Protein AF-A0A7C1BMJ2-F1 (afdb_monomer_lite)

Foldseek 3Di:
DAAFVLVLVLLLVLLQVDDDPDPVVSVVLSCQANWDDDPDPDTGHHQKTWDDKDWPDFWDWDWDFDADPVPRHGPDDIDIDTDDDAPTDIDTDMGGHRDCPDDDPDVVSVLVSLLSSLSSVQCQQAQQASDPCRVVVPHHHDQAALVSDDDPPPVSSVSNPSRHDYPPPPPPPDD

pLDDT: mean 84.39, std 13.86, range [40.66, 98.31]

Sequence (175 aa):
MVRPSTWKGHLRFAAERVEWEKEEDKKKIIQRLFGSESGEEKSLKGRIYFFPTFFEEEAKRDVITPLKRDTRTPVSGPISIEIMKSKAEGEFYLLYIPYPKEKDLREEEVKEDLKFLAEALKLMFYTYGFSAKKTSGFGVIEKLKEDNIEVHPGDKKDVFSILYTRVNNNVNHSV

Radius of gyration: 19.74 Å; chains: 1; bounding box: 57×32×60 Å

Structure (mmCIF, N/CA/C/O backbone):
data_AF-A0A7C1BMJ2-F1
#
_entry.id   AF-A0A7C1BMJ2-F1
#
loop_
_atom_site.group_PDB
_atom_site.id
_atom_site.type_symbol
_atom_site.label_atom_id
_atom_site.label_alt_id
_atom_site.label_comp_id
_atom_site.label_asym_id
_atom_site.label_entity_id
_atom_site.label_seq_id
_atom_site.pdbx_PDB_ins_code
_atom_site.Cartn_x
_atom_site.Cartn_y
_atom_site.Cartn_z
_atom_site.occupancy
_atom_site.B_iso_or_equiv
_atom_site.auth_seq_id
_atom_site.auth_comp_id
_atom_site.auth_asym_id
_atom_site.auth_atom_id
_atom_site.pdbx_PDB_model_num
ATOM 1 N N . MET A 1 1 ? 9.007 -11.644 -9.742 1.00 86.12 1 MET A N 1
ATOM 2 C CA . MET A 1 1 ? 8.243 -11.632 -8.470 1.00 86.12 1 MET A CA 1
ATOM 3 C C . MET A 1 1 ? 8.521 -10.344 -7.706 1.00 86.12 1 MET A C 1
ATOM 5 O O . MET A 1 1 ? 9.684 -9.979 -7.557 1.00 86.12 1 MET A O 1
ATOM 9 N N . VAL A 1 2 ? 7.485 -9.698 -7.172 1.00 89.56 2 VAL A N 1
ATOM 10 C CA . VAL A 1 2 ? 7.611 -8.646 -6.150 1.00 89.56 2 VAL A CA 1
ATOM 11 C C . VAL A 1 2 ? 7.504 -9.281 -4.766 1.00 89.56 2 VAL A C 1
ATOM 13 O O . VAL A 1 2 ? 6.560 -10.020 -4.487 1.00 89.56 2 VAL A O 1
ATOM 16 N N . ARG A 1 3 ? 8.481 -9.022 -3.889 1.00 92.81 3 ARG A N 1
ATOM 17 C CA . ARG A 1 3 ? 8.486 -9.576 -2.526 1.00 92.81 3 ARG A CA 1
ATOM 18 C C . ARG A 1 3 ? 7.510 -8.808 -1.621 1.00 92.81 3 ARG A C 1
ATOM 20 O O . ARG A 1 3 ? 7.408 -7.589 -1.761 1.00 92.81 3 ARG A O 1
ATOM 27 N N . PRO A 1 4 ? 6.908 -9.456 -0.605 1.00 93.44 4 PRO A N 1
ATOM 28 C CA . PRO A 1 4 ? 6.077 -8.777 0.395 1.00 93.44 4 PRO A CA 1
ATOM 29 C C . PRO A 1 4 ? 6.747 -7.561 1.048 1.00 93.44 4 PRO A C 1
ATOM 31 O O . PRO A 1 4 ? 6.124 -6.522 1.250 1.00 93.44 4 PRO A O 1
ATOM 34 N N . SER A 1 5 ? 8.044 -7.665 1.357 1.00 91.12 5 SER A N 1
ATOM 35 C CA . SER A 1 5 ? 8.816 -6.572 1.958 1.00 91.12 5 SER A CA 1
ATOM 36 C C . SER A 1 5 ? 8.980 -5.375 1.020 1.00 91.12 5 SER A C 1
ATOM 38 O O . SER A 1 5 ? 8.983 -4.238 1.489 1.00 91.12 5 SER A O 1
ATOM 40 N N . THR A 1 6 ? 9.068 -5.616 -0.293 1.00 92.56 6 THR A N 1
ATOM 41 C CA . THR A 1 6 ? 9.091 -4.567 -1.317 1.00 92.56 6 THR A CA 1
ATOM 42 C C . THR A 1 6 ? 7.772 -3.806 -1.296 1.00 92.56 6 THR A C 1
ATOM 44 O O . THR A 1 6 ? 7.784 -2.593 -1.097 1.00 92.56 6 THR A O 1
ATOM 47 N N . TRP A 1 7 ? 6.636 -4.506 -1.381 1.00 94.69 7 TRP A N 1
ATOM 48 C CA . TRP A 1 7 ? 5.317 -3.875 -1.290 1.00 94.69 7 TRP A CA 1
ATOM 49 C C . TRP A 1 7 ? 5.143 -3.064 -0.005 1.00 94.69 7 TRP A C 1
ATOM 51 O O . TRP A 1 7 ? 4.790 -1.888 -0.064 1.00 94.69 7 TRP A O 1
ATOM 61 N N . LYS A 1 8 ? 5.488 -3.648 1.150 1.00 94.69 8 LYS A N 1
ATOM 62 C CA . LYS A 1 8 ? 5.418 -2.960 2.446 1.00 94.69 8 LYS A CA 1
ATOM 63 C C . LYS A 1 8 ? 6.250 -1.679 2.465 1.00 94.69 8 LYS A C 1
ATOM 65 O O . LYS A 1 8 ? 5.764 -0.647 2.922 1.00 94.69 8 LYS A O 1
ATOM 70 N N . GLY A 1 9 ? 7.491 -1.732 1.980 1.00 93.50 9 GLY A N 1
ATOM 71 C CA . GLY A 1 9 ? 8.383 -0.573 1.946 1.00 93.50 9 GLY A CA 1
ATOM 72 C C . GLY A 1 9 ? 7.869 0.540 1.032 1.00 93.50 9 GLY A C 1
ATOM 73 O O . GLY A 1 9 ? 7.905 1.713 1.403 1.00 93.50 9 GLY A O 1
ATOM 74 N N . HIS A 1 10 ? 7.346 0.180 -0.141 1.00 94.88 10 HIS A N 1
ATOM 75 C CA . HIS A 1 10 ? 6.781 1.143 -1.084 1.00 94.88 10 HIS A CA 1
ATOM 76 C C . HIS A 1 10 ? 5.478 1.762 -0.589 1.00 94.88 10 HIS A C 1
ATOM 78 O O . HIS A 1 10 ? 5.329 2.981 -0.675 1.00 94.88 10 HIS A O 1
ATOM 84 N N . LEU A 1 11 ? 4.586 0.966 0.003 1.00 96.69 11 LEU A N 1
ATOM 85 C CA . LEU A 1 11 ? 3.347 1.495 0.559 1.00 96.69 11 LEU A CA 1
ATOM 86 C C . LEU A 1 11 ? 3.616 2.384 1.772 1.00 96.69 11 LEU A C 1
ATOM 88 O O . LEU A 1 11 ? 2.998 3.435 1.883 1.00 96.69 11 LEU A O 1
ATOM 92 N N . ARG A 1 12 ? 4.580 2.032 2.637 1.00 95.88 12 ARG A N 1
ATOM 93 C CA . ARG A 1 12 ? 4.993 2.900 3.753 1.00 95.88 12 ARG A CA 1
ATOM 94 C C . ARG A 1 12 ? 5.531 4.231 3.236 1.00 95.88 12 ARG A C 1
ATOM 96 O O . ARG A 1 12 ? 5.132 5.283 3.710 1.00 95.88 12 ARG A O 1
ATOM 103 N N . PHE A 1 13 ? 6.377 4.199 2.207 1.00 94.69 13 PHE A N 1
ATOM 104 C CA . PHE A 1 13 ? 6.885 5.413 1.565 1.00 94.69 13 PHE A CA 1
ATOM 105 C C . PHE A 1 13 ? 5.772 6.298 0.975 1.00 94.69 13 PHE A C 1
ATOM 107 O O . PHE A 1 13 ? 5.875 7.525 1.041 1.00 94.69 13 PHE A O 1
ATOM 114 N N . ALA A 1 14 ? 4.738 5.696 0.380 1.00 95.56 14 ALA A N 1
ATOM 115 C CA . ALA A 1 14 ? 3.578 6.417 -0.138 1.00 95.56 14 ALA A CA 1
ATOM 116 C C . ALA A 1 14 ? 2.693 6.966 0.994 1.00 95.56 14 ALA A C 1
ATOM 118 O O . ALA A 1 14 ? 2.258 8.109 0.918 1.00 95.56 14 ALA A O 1
ATOM 119 N N . ALA A 1 15 ? 2.503 6.196 2.068 1.00 97.06 15 ALA A N 1
ATOM 120 C CA . ALA A 1 15 ? 1.757 6.593 3.259 1.00 97.06 15 ALA A CA 1
ATOM 121 C C . ALA A 1 15 ? 2.330 7.860 3.920 1.00 97.06 15 ALA A C 1
ATOM 123 O O . ALA A 1 15 ? 1.578 8.765 4.266 1.00 97.06 15 ALA A O 1
ATOM 124 N N . GLU A 1 16 ? 3.658 7.991 4.000 1.00 96.12 16 GLU A N 1
ATOM 125 C CA . GLU A 1 16 ? 4.322 9.215 4.490 1.00 96.12 16 GLU A CA 1
ATOM 126 C C . GLU A 1 16 ? 3.993 10.471 3.657 1.00 96.12 16 GLU A C 1
ATOM 128 O O . GLU A 1 16 ? 4.209 11.594 4.107 1.00 96.12 16 GLU A O 1
ATOM 133 N N . ARG A 1 17 ? 3.466 10.309 2.438 1.00 96.12 17 ARG A N 1
ATOM 134 C CA . ARG A 1 17 ? 3.131 11.397 1.501 1.00 96.12 17 ARG A CA 1
ATOM 135 C C . ARG A 1 17 ? 1.633 11.617 1.336 1.00 96.12 17 ARG A C 1
ATOM 137 O O . ARG A 1 17 ? 1.245 12.489 0.569 1.00 96.12 17 ARG A O 1
ATOM 144 N N . VAL A 1 18 ? 0.808 10.853 2.048 1.00 97.25 18 VAL A N 1
ATOM 145 C CA . VAL A 1 18 ? -0.624 11.136 2.139 1.00 97.25 18 VAL A CA 1
ATOM 146 C C . VAL A 1 18 ? -0.795 12.471 2.862 1.00 97.25 18 VAL A C 1
ATOM 148 O O . VAL A 1 18 ? -0.232 12.678 3.945 1.00 97.25 18 VAL A O 1
ATOM 151 N N . GLU A 1 19 ? -1.546 13.375 2.239 1.00 95.62 19 GLU A N 1
ATOM 152 C CA . GLU A 1 19 ? -2.053 14.580 2.888 1.00 95.62 19 GLU A CA 1
ATOM 153 C C . GLU A 1 19 ? -3.188 14.173 3.828 1.00 95.62 19 GLU A C 1
ATOM 155 O O . GLU A 1 19 ? -4.122 13.478 3.429 1.00 95.62 19 GLU A O 1
ATOM 160 N N . TRP A 1 20 ? -3.079 14.560 5.095 1.00 94.94 20 TRP A N 1
ATOM 161 C CA . TRP A 1 20 ? -4.049 14.219 6.130 1.00 94.94 20 TRP A CA 1
ATOM 162 C C . TRP A 1 20 ? -4.272 15.427 7.031 1.00 94.94 20 TRP A C 1
ATOM 164 O O . TRP A 1 20 ? -3.362 16.234 7.205 1.00 94.94 20 TRP A O 1
ATOM 174 N N . GLU A 1 21 ? -5.466 15.548 7.613 1.00 91.19 21 GLU A N 1
ATOM 175 C CA . GLU A 1 21 ? -5.870 16.745 8.368 1.00 91.19 21 GLU A CA 1
ATOM 176 C C . GLU A 1 21 ? -4.906 17.094 9.508 1.00 91.19 21 GLU A C 1
ATOM 178 O O . GLU A 1 21 ? -4.644 18.267 9.770 1.00 91.19 21 GLU A O 1
ATOM 183 N N . LYS A 1 22 ? -4.384 16.069 10.192 1.00 94.50 22 LYS A N 1
ATOM 184 C CA . LYS A 1 22 ? -3.456 16.213 11.315 1.00 94.50 22 LYS A CA 1
ATOM 185 C C . LYS A 1 22 ? -2.294 15.246 11.176 1.00 94.50 22 LYS A C 1
ATOM 187 O O . LYS A 1 22 ? -2.484 14.035 11.029 1.00 94.50 22 LYS A O 1
ATOM 192 N N . GLU A 1 23 ? -1.086 15.784 11.288 1.00 93.12 23 GLU A N 1
ATOM 193 C CA . GLU A 1 23 ? 0.151 15.015 11.163 1.00 93.12 23 GLU A CA 1
ATOM 194 C C . GLU A 1 23 ? 0.307 14.001 12.311 1.00 93.12 23 GLU A C 1
ATOM 196 O O . GLU A 1 23 ? 0.798 12.891 12.107 1.00 93.12 23 GLU A O 1
ATOM 201 N N . GLU A 1 24 ? -0.169 14.324 13.518 1.00 93.12 24 GLU A N 1
ATOM 202 C CA . GLU A 1 24 ? -0.155 13.398 14.655 1.00 93.12 24 GLU A CA 1
ATOM 203 C C . GLU A 1 24 ? -1.050 12.178 14.418 1.00 93.12 24 GLU A C 1
ATOM 205 O O . GLU A 1 24 ? -0.683 11.062 14.791 1.00 93.12 24 GLU A O 1
ATOM 210 N N . ASP A 1 25 ? -2.215 12.370 13.799 1.00 93.31 25 ASP A N 1
ATOM 211 C CA . ASP A 1 25 ? -3.150 11.277 13.527 1.00 93.31 25 ASP A CA 1
ATOM 212 C C . ASP A 1 25 ? -2.648 10.408 12.376 1.00 93.31 25 ASP A C 1
ATOM 214 O O . ASP A 1 25 ? -2.634 9.182 12.498 1.00 93.31 25 ASP A O 1
ATOM 218 N N . LYS A 1 26 ? -2.081 11.023 11.331 1.00 95.69 26 LYS A N 1
ATOM 219 C CA . LYS A 1 26 ? -1.355 10.313 10.271 1.00 95.69 26 LYS A CA 1
ATOM 220 C C . LYS A 1 26 ? -0.269 9.398 10.832 1.00 95.69 26 LYS A C 1
ATOM 222 O O . LYS A 1 26 ? -0.234 8.216 10.493 1.00 95.69 26 LYS A O 1
ATOM 227 N N . LYS A 1 27 ? 0.586 9.898 11.730 1.00 93.38 27 LYS A N 1
ATOM 228 C CA . LYS A 1 27 ? 1.644 9.088 12.358 1.00 93.38 27 LYS A CA 1
ATOM 229 C C . LYS A 1 27 ? 1.079 7.894 13.125 1.00 93.38 27 LYS A C 1
ATOM 231 O O . LYS A 1 27 ? 1.605 6.789 12.995 1.00 93.38 27 LYS A O 1
ATOM 236 N N . LYS A 1 28 ? -0.020 8.079 13.868 1.00 91.94 28 LYS A N 1
ATOM 237 C CA . LYS A 1 28 ? -0.707 6.974 14.559 1.00 91.94 28 LYS A CA 1
ATOM 238 C C . LYS A 1 28 ? -1.244 5.946 13.567 1.00 91.94 28 LYS A C 1
ATOM 240 O O . LYS A 1 28 ? -1.023 4.757 13.775 1.00 91.94 28 LYS A O 1
ATOM 245 N N . ILE A 1 29 ? -1.911 6.377 12.493 1.00 94.38 29 ILE A N 1
ATOM 246 C CA . ILE A 1 29 ? -2.434 5.477 11.455 1.00 94.38 29 ILE A CA 1
ATOM 247 C C . ILE A 1 29 ? -1.288 4.675 10.821 1.00 94.38 29 ILE A C 1
ATOM 249 O O . ILE A 1 29 ? -1.361 3.449 10.747 1.00 94.38 29 ILE A O 1
ATOM 253 N N . ILE A 1 30 ? -0.187 5.332 10.437 1.00 95.06 30 ILE A N 1
ATOM 254 C CA . ILE A 1 30 ? 0.999 4.670 9.870 1.00 95.06 30 ILE A CA 1
ATOM 255 C C . ILE A 1 30 ? 1.563 3.636 10.853 1.00 95.06 30 ILE A C 1
ATOM 257 O O . ILE A 1 30 ? 1.812 2.491 10.468 1.00 95.06 30 ILE A O 1
ATOM 261 N N . GLN A 1 31 ? 1.704 3.980 12.133 1.00 91.69 31 GLN A N 1
ATOM 262 C CA . GLN A 1 31 ? 2.194 3.043 13.145 1.00 91.69 31 GLN A CA 1
ATOM 263 C C . GLN A 1 31 ? 1.246 1.845 13.328 1.00 91.69 31 GLN A C 1
ATOM 265 O O . GLN A 1 31 ? 1.710 0.708 13.430 1.00 91.69 31 GLN A O 1
ATOM 270 N N . ARG A 1 32 ? -0.079 2.058 13.305 1.00 91.75 32 ARG A N 1
ATOM 271 C CA . ARG A 1 32 ? -1.076 0.973 13.357 1.00 91.75 32 ARG A CA 1
ATOM 272 C C . ARG A 1 32 ? -0.982 0.063 12.136 1.00 91.75 32 ARG A C 1
ATOM 274 O O . ARG A 1 32 ? -0.981 -1.155 12.289 1.00 91.75 32 ARG A O 1
ATOM 281 N N . LEU A 1 33 ? -0.878 0.623 10.932 1.00 94.50 33 LEU A N 1
ATOM 282 C CA . LEU A 1 33 ? -0.823 -0.149 9.690 1.00 94.50 33 LEU A CA 1
ATOM 283 C C . LEU A 1 33 ? 0.485 -0.938 9.568 1.00 94.50 33 LEU A C 1
ATOM 285 O O . LEU A 1 33 ? 0.452 -2.146 9.341 1.00 94.50 33 LEU A O 1
ATOM 289 N N . PHE A 1 34 ? 1.639 -0.297 9.754 1.00 93.56 34 PHE A N 1
ATOM 290 C CA . PHE A 1 34 ? 2.945 -0.888 9.435 1.00 93.56 34 PHE A CA 1
ATOM 291 C C . PHE A 1 34 ? 3.675 -1.509 10.630 1.00 93.56 34 PHE A C 1
ATOM 293 O O . PHE A 1 34 ? 4.550 -2.363 10.418 1.00 93.56 34 PHE A O 1
ATOM 300 N N . GLY A 1 35 ? 3.290 -1.136 11.850 1.00 89.31 35 GLY A N 1
ATOM 301 C CA . GLY A 1 35 ? 3.982 -1.483 13.086 1.00 89.31 35 GLY A CA 1
ATOM 302 C C . GLY A 1 35 ? 5.083 -0.487 13.457 1.00 89.31 35 GLY A C 1
ATOM 303 O O . GLY A 1 35 ? 5.385 0.439 12.701 1.00 89.31 35 GLY A O 1
ATOM 304 N N . SER A 1 36 ? 5.686 -0.706 14.625 1.00 79.38 36 SER A N 1
ATOM 305 C CA . SER A 1 36 ? 6.800 0.094 15.155 1.00 79.38 36 SER A CA 1
ATOM 306 C C . SER A 1 36 ? 8.066 -0.040 14.305 1.00 79.38 36 SER A C 1
ATOM 308 O O . SER A 1 36 ? 8.261 -1.042 13.605 1.00 79.38 36 SER A O 1
ATOM 310 N N . GLU A 1 37 ? 8.951 0.951 14.376 1.00 68.50 37 GLU A N 1
ATOM 311 C CA . GLU A 1 37 ? 10.280 0.844 13.776 1.00 68.50 37 GLU A CA 1
ATOM 312 C C . GLU A 1 37 ? 11.177 -0.136 14.539 1.00 68.50 37 GLU A C 1
ATOM 314 O O . GLU A 1 37 ? 10.958 -0.469 15.708 1.00 68.50 37 GLU A O 1
ATOM 319 N N . SER A 1 38 ? 12.186 -0.653 13.838 1.00 58.78 38 SER A N 1
ATOM 320 C CA . SER A 1 38 ? 13.189 -1.538 14.423 1.00 58.78 38 SER A CA 1
ATOM 321 C C . SER A 1 38 ? 13.969 -0.777 15.500 1.00 58.78 38 SER A C 1
ATOM 323 O O . SER A 1 38 ? 14.699 0.152 15.171 1.00 58.78 38 SER A O 1
ATOM 325 N N . GLY A 1 39 ? 13.833 -1.180 16.766 1.00 56.31 39 GLY A N 1
ATOM 326 C CA . GLY A 1 39 ? 14.530 -0.556 17.900 1.00 56.31 39 GLY A CA 1
ATOM 327 C C . GLY A 1 39 ? 13.622 0.102 18.944 1.00 56.31 39 GLY A C 1
ATOM 328 O O . GLY A 1 39 ? 14.123 0.525 19.979 1.00 56.31 39 GLY A O 1
ATOM 329 N N . GLU A 1 40 ? 12.304 0.157 18.726 1.00 61.53 40 GLU A N 1
ATOM 330 C CA . GLU A 1 40 ? 11.353 0.586 19.762 1.00 61.53 40 GLU A CA 1
ATOM 331 C C . GLU A 1 40 ? 11.184 -0.493 20.855 1.00 61.53 40 GLU A C 1
ATOM 333 O O . GLU A 1 40 ? 10.989 -1.671 20.547 1.00 61.53 40 GLU A O 1
ATOM 338 N N . GLU A 1 41 ? 11.199 -0.090 22.136 1.00 54.25 41 GLU A N 1
ATOM 339 C CA . GLU A 1 41 ? 11.065 -0.984 23.310 1.00 54.25 41 GLU A CA 1
ATOM 340 C C . GLU A 1 41 ? 9.806 -1.866 23.279 1.00 54.25 41 GLU A C 1
ATOM 342 O O . GLU A 1 41 ? 9.796 -2.976 23.812 1.00 54.25 41 GLU A O 1
ATOM 347 N N . LYS A 1 42 ? 8.727 -1.389 22.647 1.00 61.34 42 LYS A N 1
ATOM 348 C CA . LYS A 1 42 ? 7.477 -2.135 22.477 1.00 61.34 42 LYS A CA 1
ATOM 349 C C . LYS A 1 42 ? 7.232 -2.402 20.999 1.00 61.34 42 LYS A C 1
ATOM 351 O O . LYS A 1 42 ? 6.731 -1.536 20.289 1.00 61.34 42 LYS A O 1
ATOM 356 N N . SER A 1 43 ? 7.485 -3.634 20.549 1.00 66.00 43 SER A N 1
ATOM 357 C CA . SER A 1 43 ? 7.167 -4.009 19.169 1.00 66.00 43 SER A CA 1
ATOM 358 C C . SER A 1 43 ? 5.644 -3.991 18.947 1.00 66.00 43 SER A C 1
ATOM 360 O O . SER A 1 43 ? 4.892 -4.788 19.528 1.00 66.00 43 SER A O 1
ATOM 362 N N . LEU A 1 44 ? 5.164 -3.072 18.115 1.00 71.69 44 LEU A N 1
ATOM 363 C CA . LEU A 1 44 ? 3.797 -3.069 17.603 1.00 71.69 44 LEU A CA 1
ATOM 364 C C . LEU A 1 44 ? 3.793 -3.843 16.285 1.00 71.69 44 LEU A C 1
ATOM 366 O O . LEU A 1 44 ? 4.450 -3.444 15.326 1.00 71.69 44 LEU A O 1
ATOM 370 N N . LYS A 1 45 ? 3.044 -4.951 16.221 1.00 82.50 45 LYS A N 1
ATOM 371 C CA . LYS A 1 45 ? 2.753 -5.605 14.940 1.00 82.50 45 LYS A CA 1
ATOM 372 C C . LYS A 1 45 ? 1.781 -4.729 14.151 1.00 82.50 45 LYS A C 1
ATOM 374 O O . LYS A 1 45 ? 0.748 -4.334 14.685 1.00 82.50 45 LYS A O 1
ATOM 379 N N . GLY A 1 46 ? 2.129 -4.441 12.901 1.00 90.50 46 GLY A N 1
ATOM 380 C CA . GLY A 1 46 ? 1.259 -3.710 11.984 1.00 90.50 46 GLY A CA 1
ATOM 381 C C . GLY A 1 46 ? 0.017 -4.508 11.595 1.00 90.50 46 GLY A C 1
ATOM 382 O O . GLY A 1 46 ? 0.044 -5.737 11.605 1.00 90.50 46 GLY A O 1
ATOM 383 N N . ARG A 1 47 ? -1.054 -3.802 11.234 1.00 93.19 47 ARG A N 1
ATOM 384 C CA . ARG A 1 47 ? -2.346 -4.355 10.807 1.00 93.19 47 ARG A CA 1
ATOM 385 C C . ARG A 1 47 ? -2.367 -4.841 9.353 1.00 93.19 47 ARG A C 1
ATOM 387 O O . ARG A 1 47 ? -3.343 -5.472 8.976 1.00 93.19 47 ARG A O 1
ATOM 394 N N . ILE A 1 48 ? -1.343 -4.583 8.532 1.00 95.81 48 ILE A N 1
ATOM 395 C CA . ILE A 1 48 ? -1.323 -5.028 7.124 1.00 95.81 48 ILE A CA 1
ATOM 396 C C . ILE A 1 48 ? -0.287 -6.118 6.840 1.00 95.81 48 ILE A C 1
ATOM 398 O O . ILE A 1 48 ? 0.847 -6.086 7.330 1.00 95.81 48 ILE A O 1
ATOM 402 N N . TYR A 1 49 ? -0.674 -7.041 5.967 1.00 95.25 49 TYR A N 1
ATOM 403 C CA . TYR A 1 49 ? 0.114 -8.170 5.493 1.00 95.25 49 TYR A CA 1
ATOM 404 C C . TYR A 1 49 ? 0.116 -8.194 3.969 1.00 95.25 49 TYR A C 1
ATOM 406 O O . TYR A 1 49 ? -0.911 -7.959 3.338 1.00 95.25 49 TYR A O 1
ATOM 414 N N . PHE A 1 50 ? 1.275 -8.493 3.387 1.00 95.31 50 PHE A N 1
ATOM 415 C CA . PHE A 1 50 ? 1.454 -8.578 1.941 1.00 95.31 50 PHE A CA 1
ATOM 416 C C . PHE A 1 50 ? 1.801 -10.000 1.532 1.00 95.31 50 PHE A C 1
ATOM 418 O O . PHE A 1 50 ? 2.542 -10.690 2.238 1.00 95.31 50 PHE A O 1
ATOM 425 N N . PHE A 1 51 ? 1.340 -10.381 0.350 1.00 95.69 51 PHE A N 1
ATOM 426 C CA . PHE A 1 51 ? 1.713 -11.626 -0.307 1.00 95.69 51 PHE A CA 1
ATOM 427 C C . PHE A 1 51 ? 2.686 -11.339 -1.458 1.00 95.69 51 PHE A C 1
ATOM 429 O O . PHE A 1 51 ? 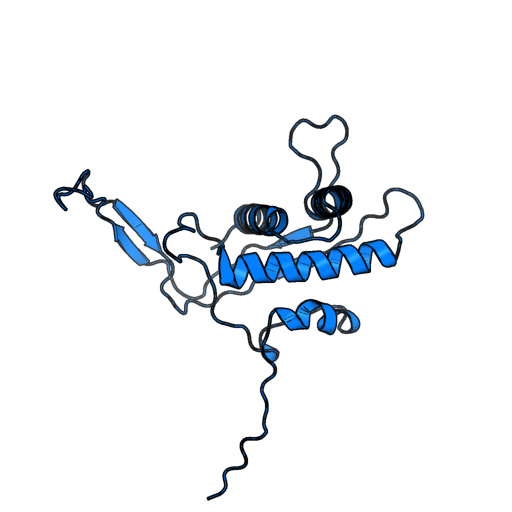2.751 -10.208 -1.952 1.00 95.69 51 PHE A O 1
ATOM 436 N N . PRO A 1 52 ? 3.523 -12.316 -1.846 1.00 94.12 52 PRO A N 1
ATOM 437 C CA . PRO A 1 52 ? 4.350 -12.168 -3.032 1.00 94.12 52 PRO A CA 1
ATOM 438 C C . PRO A 1 52 ? 3.462 -12.040 -4.272 1.00 94.12 52 PRO A C 1
ATOM 440 O O . PRO A 1 52 ? 2.517 -12.804 -4.435 1.00 94.12 52 PRO A O 1
ATOM 443 N N . THR A 1 53 ? 3.808 -11.109 -5.158 1.00 93.12 53 THR A N 1
ATOM 444 C CA . THR A 1 53 ? 3.181 -11.006 -6.482 1.00 93.12 53 THR A CA 1
ATOM 445 C C . THR A 1 53 ? 4.076 -11.693 -7.496 1.00 93.12 53 THR A C 1
ATOM 447 O O . THR A 1 53 ? 5.253 -11.336 -7.650 1.00 93.12 53 THR A O 1
ATOM 450 N N . PHE A 1 54 ? 3.526 -12.678 -8.188 1.00 89.56 54 PHE A N 1
ATOM 451 C CA . PHE A 1 54 ? 4.154 -13.312 -9.338 1.00 89.56 54 PHE A CA 1
ATOM 452 C C . PHE A 1 54 ? 3.602 -12.676 -10.611 1.00 89.56 54 PHE A C 1
ATOM 454 O O . PHE A 1 54 ? 2.481 -12.180 -10.611 1.00 89.56 54 PHE A O 1
ATOM 461 N N . PHE A 1 55 ? 4.434 -12.633 -11.646 1.00 87.69 55 PHE A N 1
ATOM 462 C CA . PHE A 1 55 ? 4.027 -12.155 -12.962 1.00 87.69 55 PHE A CA 1
ATOM 463 C C . PHE A 1 55 ? 3.968 -13.354 -13.894 1.00 87.69 55 PHE A C 1
ATOM 465 O O . PHE A 1 55 ? 4.769 -14.279 -13.722 1.00 87.69 55 PHE A O 1
ATOM 472 N N . GLU A 1 56 ? 3.045 -13.326 -14.849 1.00 79.06 56 GLU A N 1
ATOM 473 C CA . GLU A 1 56 ? 2.940 -14.377 -15.862 1.00 79.06 56 GLU A CA 1
ATOM 474 C C . GLU A 1 56 ? 4.137 -14.349 -16.815 1.00 79.06 56 GLU A C 1
ATOM 476 O O . GLU A 1 56 ? 4.655 -15.393 -17.214 1.00 79.06 56 GLU A O 1
ATOM 481 N N . GLU A 1 57 ? 4.629 -13.155 -17.145 1.00 81.19 57 GLU A N 1
ATOM 482 C CA . GLU A 1 57 ? 5.777 -12.998 -18.020 1.00 81.19 57 GLU A CA 1
ATOM 483 C C . GLU A 1 57 ? 7.114 -13.126 -17.287 1.00 81.19 57 GLU A C 1
ATOM 485 O O . GLU A 1 57 ? 7.303 -12.713 -16.140 1.00 81.19 57 GLU A O 1
ATOM 490 N N . GLU A 1 58 ? 8.111 -13.634 -18.007 1.00 76.62 58 GLU A N 1
ATOM 491 C CA . GLU A 1 58 ? 9.487 -13.631 -17.528 1.00 76.62 58 GLU A CA 1
ATOM 492 C C . GLU A 1 58 ? 10.097 -12.224 -17.566 1.00 76.62 58 GLU A C 1
ATOM 494 O O . GLU A 1 58 ? 9.876 -11.430 -18.493 1.00 76.62 58 GLU A O 1
ATOM 499 N N . ALA A 1 59 ? 10.934 -11.934 -16.568 1.00 77.88 59 ALA A N 1
ATOM 500 C CA . ALA A 1 59 ? 11.728 -10.717 -16.546 1.00 77.88 59 ALA A CA 1
ATOM 501 C C . ALA A 1 59 ? 12.689 -10.693 -17.743 1.00 77.88 59 ALA A C 1
ATOM 503 O O . ALA A 1 59 ? 13.325 -11.691 -18.085 1.00 77.88 59 ALA A O 1
ATOM 504 N N . LYS A 1 60 ? 12.819 -9.531 -18.382 1.00 77.56 60 LYS A N 1
ATOM 505 C CA . LYS A 1 60 ? 13.712 -9.343 -19.529 1.00 77.56 60 LYS A CA 1
ATOM 506 C C . LYS A 1 60 ? 14.905 -8.501 -19.122 1.00 77.56 60 LYS A C 1
ATOM 508 O O . LYS A 1 60 ? 14.787 -7.585 -18.310 1.00 77.56 60 LYS A O 1
ATOM 513 N N . ARG A 1 61 ? 16.059 -8.805 -19.713 1.00 77.19 61 ARG A N 1
ATOM 514 C CA . ARG A 1 61 ? 17.249 -7.969 -19.566 1.00 77.19 61 ARG A CA 1
ATOM 515 C C . ARG A 1 61 ? 17.059 -6.685 -20.360 1.00 77.19 61 ARG A C 1
ATOM 517 O O . ARG A 1 61 ? 16.746 -6.728 -21.547 1.00 77.19 61 ARG A O 1
ATOM 524 N N . ASP A 1 62 ? 17.275 -5.572 -19.690 1.00 77.12 62 ASP A N 1
ATOM 525 C CA . ASP A 1 62 ? 17.378 -4.241 -20.261 1.00 77.12 62 ASP A CA 1
ATOM 526 C C . ASP A 1 62 ? 18.718 -3.624 -19.850 1.00 77.12 62 ASP A C 1
ATOM 528 O O . ASP A 1 62 ? 19.395 -4.114 -18.942 1.00 77.12 62 ASP A O 1
ATOM 532 N N . VAL A 1 63 ? 19.146 -2.582 -20.550 1.00 79.12 63 VAL A N 1
ATOM 533 C CA . VAL A 1 63 ? 20.477 -2.004 -20.390 1.00 79.12 63 VAL A CA 1
ATOM 534 C C . VAL A 1 63 ? 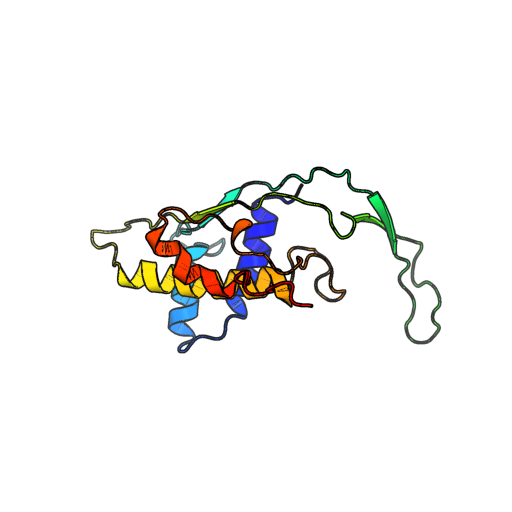20.363 -0.505 -20.191 1.00 79.12 63 VAL A C 1
ATOM 536 O O . VAL A 1 63 ? 19.836 0.218 -21.030 1.00 79.12 63 VAL A O 1
ATOM 539 N N . ILE A 1 64 ? 20.922 -0.021 -19.085 1.00 78.50 64 ILE A N 1
ATOM 540 C CA . ILE A 1 64 ? 21.006 1.409 -18.802 1.00 78.50 64 ILE A CA 1
ATOM 541 C C . ILE A 1 64 ? 22.463 1.827 -18.784 1.00 78.50 64 ILE A C 1
ATOM 543 O O . ILE A 1 64 ? 23.260 1.298 -18.013 1.00 78.50 64 ILE A O 1
ATOM 547 N N . THR A 1 65 ? 22.787 2.841 -19.578 1.00 83.19 65 THR A N 1
ATOM 548 C CA . THR A 1 65 ? 24.113 3.458 -19.593 1.00 83.19 65 THR A CA 1
ATOM 549 C C . THR A 1 65 ? 24.025 4.830 -18.929 1.00 83.19 65 THR A C 1
ATOM 551 O O . THR A 1 65 ? 23.432 5.741 -19.509 1.00 83.19 65 THR A O 1
ATOM 554 N N . PRO A 1 66 ? 24.569 5.014 -17.712 1.00 79.94 66 PRO A N 1
ATOM 555 C CA . PRO A 1 66 ? 24.615 6.325 -17.073 1.00 79.94 66 PRO A CA 1
ATOM 556 C C . PRO A 1 66 ? 25.429 7.304 -17.922 1.00 79.94 66 PRO A C 1
ATOM 558 O O . PRO A 1 66 ? 26.583 7.027 -18.248 1.00 79.94 66 PRO A O 1
ATOM 561 N N . LEU A 1 67 ? 24.845 8.451 -18.271 1.00 83.31 67 LEU A N 1
ATOM 562 C CA . LEU A 1 67 ? 25.501 9.486 -19.073 1.00 83.31 67 LEU A CA 1
ATOM 563 C C . LEU A 1 67 ? 25.806 10.726 -18.226 1.00 83.31 67 LEU A C 1
ATOM 565 O O . LEU A 1 67 ? 25.002 11.141 -17.387 1.00 83.31 67 LEU A O 1
ATOM 569 N N . LYS A 1 68 ? 26.958 11.344 -18.486 1.00 82.81 68 LYS A N 1
ATOM 570 C CA . LYS A 1 68 ? 27.322 12.673 -17.999 1.00 82.81 68 LYS A CA 1
ATOM 571 C C . LYS A 1 68 ? 26.334 13.690 -18.572 1.00 82.81 68 LYS A C 1
ATOM 573 O O . LYS A 1 68 ? 26.073 13.679 -19.772 1.00 82.81 68 LYS A O 1
ATOM 578 N N . ARG A 1 69 ? 25.743 14.543 -17.730 1.00 75.94 69 ARG A N 1
ATOM 579 C CA . ARG A 1 69 ? 24.686 15.482 -18.165 1.00 75.94 69 ARG A CA 1
ATOM 580 C C . ARG A 1 69 ? 25.208 16.570 -19.104 1.00 75.94 69 ARG A C 1
ATOM 582 O O . ARG A 1 69 ? 24.494 16.977 -20.009 1.00 75.94 69 ARG A O 1
ATOM 589 N N . ASP A 1 70 ? 26.434 17.012 -18.868 1.00 84.69 70 ASP A N 1
ATOM 590 C CA . ASP A 1 70 ?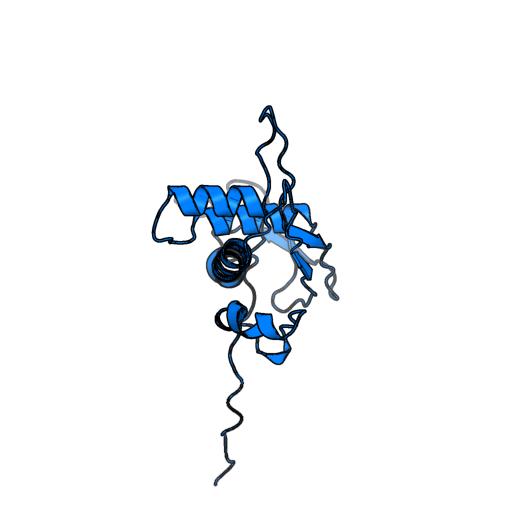 27.164 18.045 -19.598 1.00 84.69 70 ASP A CA 1
ATOM 591 C C . ASP A 1 70 ? 27.656 17.554 -20.964 1.00 84.69 70 ASP A C 1
ATOM 593 O O . ASP A 1 70 ? 27.441 18.222 -21.971 1.00 84.69 70 ASP A O 1
ATOM 597 N N . THR A 1 71 ? 28.266 16.367 -21.022 1.00 83.31 71 THR A N 1
ATOM 598 C CA . THR A 1 71 ? 28.904 15.868 -22.254 1.00 83.31 71 THR A CA 1
ATOM 599 C C . THR A 1 71 ? 28.113 14.778 -22.977 1.00 83.31 71 THR A C 1
ATOM 601 O O . THR A 1 71 ? 28.507 14.343 -24.058 1.00 83.31 71 THR A O 1
ATOM 604 N N . ARG A 1 72 ? 27.020 14.285 -22.373 1.00 77.88 72 ARG A N 1
ATOM 605 C CA . ARG A 1 72 ? 26.246 13.103 -22.810 1.00 77.88 72 ARG A CA 1
ATOM 606 C C . ARG A 1 72 ? 27.098 11.846 -23.026 1.00 77.88 72 ARG A C 1
ATOM 608 O O . ARG A 1 72 ? 26.678 10.920 -23.713 1.00 77.88 72 ARG A O 1
ATOM 615 N N . THR A 1 73 ? 28.284 11.791 -22.426 1.00 79.62 73 THR A N 1
ATOM 616 C CA . THR A 1 73 ? 29.225 10.668 -22.552 1.00 79.62 73 THR A CA 1
ATOM 617 C C . THR A 1 73 ? 28.991 9.651 -21.431 1.00 79.62 73 THR A C 1
ATOM 619 O O . THR A 1 73 ? 28.640 10.067 -20.324 1.00 79.62 73 THR A O 1
ATOM 622 N N . PRO A 1 74 ? 29.187 8.338 -21.653 1.00 76.25 74 PRO A N 1
ATOM 623 C CA . PRO A 1 74 ? 29.056 7.340 -20.593 1.00 76.25 74 PRO A CA 1
ATOM 624 C C . PRO A 1 74 ? 29.941 7.641 -19.373 1.00 76.25 74 PRO A C 1
ATOM 626 O O . PRO A 1 74 ? 31.143 7.850 -19.507 1.00 76.25 74 PRO A O 1
ATOM 629 N N . VAL A 1 75 ? 29.338 7.665 -18.180 1.00 81.00 75 VAL A N 1
ATOM 630 C CA . VAL A 1 75 ? 30.045 7.766 -16.885 1.00 81.00 75 VAL A CA 1
ATOM 631 C C . VAL A 1 75 ? 30.633 6.410 -16.499 1.00 81.00 75 VAL A C 1
ATOM 633 O O . VAL A 1 75 ? 31.698 6.331 -15.898 1.00 81.00 75 VAL A O 1
ATOM 636 N N . SER A 1 76 ? 29.917 5.342 -16.840 1.00 82.19 76 SER A N 1
ATOM 637 C CA . SER A 1 76 ? 30.288 3.956 -16.587 1.00 82.19 76 SER A CA 1
ATOM 638 C C . SER A 1 76 ? 29.843 3.085 -17.755 1.00 82.19 76 SER A C 1
ATOM 640 O O . SER A 1 76 ? 29.066 3.519 -18.611 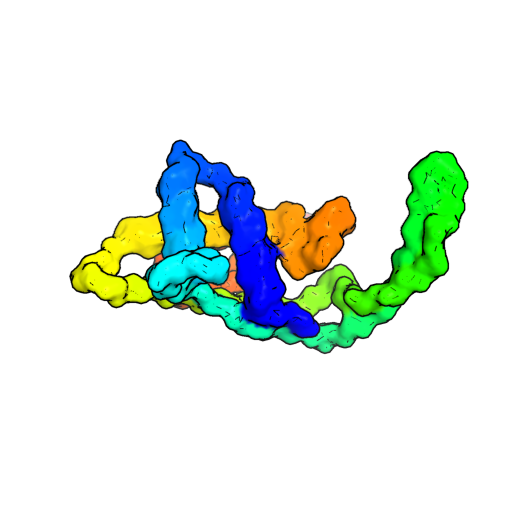1.00 82.19 76 SER A O 1
ATOM 642 N N . GLY A 1 77 ? 30.305 1.833 -17.763 1.00 80.75 77 GLY A N 1
ATOM 643 C CA . GLY A 1 77 ? 29.812 0.832 -18.703 1.00 80.75 77 GLY A CA 1
ATOM 644 C C . GLY A 1 77 ? 28.301 0.579 -18.558 1.00 80.75 77 GLY A C 1
ATOM 645 O O . GLY A 1 77 ? 27.703 0.971 -17.546 1.00 80.75 77 GLY A O 1
ATOM 646 N N . PRO A 1 78 ? 27.679 -0.067 -19.559 1.00 80.31 78 PRO A N 1
ATOM 647 C CA . PRO A 1 78 ? 26.257 -0.377 -19.529 1.00 80.31 78 PRO A CA 1
ATOM 648 C C . PRO A 1 78 ? 25.912 -1.307 -18.359 1.00 80.31 78 PRO A C 1
ATOM 650 O O . PRO A 1 78 ? 26.564 -2.328 -18.143 1.00 80.31 78 PRO A O 1
ATOM 653 N N . ILE A 1 79 ? 24.871 -0.960 -17.607 1.00 80.38 79 ILE A N 1
ATOM 654 C CA . ILE A 1 79 ? 24.373 -1.734 -16.471 1.00 80.38 79 ILE A CA 1
ATOM 655 C C . ILE A 1 79 ? 23.191 -2.563 -16.962 1.00 80.38 79 ILE A C 1
ATOM 657 O O . ILE A 1 79 ? 22.150 -2.009 -17.319 1.00 80.38 79 ILE A O 1
ATOM 661 N N . SER A 1 80 ? 23.354 -3.886 -16.968 1.00 76.62 80 SER A N 1
ATOM 662 C CA . SER A 1 80 ? 22.247 -4.806 -17.237 1.00 76.62 80 SER A CA 1
ATOM 663 C C . SER A 1 80 ? 21.313 -4.855 -16.032 1.00 76.62 80 SER A C 1
ATOM 665 O O . SER A 1 80 ? 21.761 -5.050 -14.903 1.00 76.62 80 SER A O 1
ATOM 667 N N . ILE A 1 81 ? 20.020 -4.683 -16.273 1.00 78.88 81 ILE A N 1
ATOM 668 C CA . ILE A 1 81 ? 18.967 -4.786 -15.267 1.00 78.88 81 ILE A CA 1
ATOM 669 C C . ILE A 1 81 ? 17.886 -5.746 -15.746 1.00 78.88 81 ILE A C 1
ATOM 671 O O . ILE A 1 81 ? 17.587 -5.817 -16.932 1.00 78.88 81 ILE A O 1
ATOM 675 N N . GLU A 1 82 ? 17.283 -6.478 -14.820 1.00 77.06 82 GLU A N 1
ATOM 676 C CA . GLU A 1 82 ? 16.075 -7.243 -15.112 1.00 77.06 82 GLU A CA 1
ATOM 677 C C . GLU A 1 82 ? 14.858 -6.359 -14.869 1.00 77.06 82 GLU A C 1
ATOM 679 O O . GLU A 1 82 ? 14.683 -5.803 -13.781 1.00 77.06 82 GLU A O 1
ATOM 684 N N . ILE A 1 83 ? 14.031 -6.210 -15.900 1.00 78.38 83 ILE A N 1
ATOM 685 C CA . ILE A 1 83 ? 12.789 -5.451 -15.839 1.00 78.38 83 ILE A CA 1
ATOM 686 C C . ILE A 1 83 ? 11.615 -6.320 -16.262 1.00 78.38 83 ILE A C 1
ATOM 688 O O . ILE A 1 83 ? 11.699 -7.127 -17.191 1.00 78.38 83 ILE A O 1
ATOM 692 N N . MET A 1 84 ? 10.487 -6.094 -15.601 1.00 79.44 84 MET A N 1
ATOM 693 C CA . MET A 1 84 ? 9.199 -6.464 -16.166 1.00 79.44 84 MET A CA 1
ATOM 694 C C . MET A 1 84 ? 8.876 -5.454 -17.264 1.00 79.44 84 MET A C 1
ATOM 696 O O . MET A 1 84 ? 9.000 -4.244 -17.051 1.00 79.44 84 MET A O 1
ATOM 700 N N . LYS A 1 85 ? 8.507 -5.938 -18.452 1.00 72.69 85 LYS A N 1
ATOM 701 C CA . LYS A 1 85 ? 8.046 -5.042 -19.515 1.00 72.69 85 LYS A CA 1
ATOM 702 C C . LYS A 1 85 ? 6.727 -4.389 -19.103 1.00 72.69 85 LYS A C 1
ATOM 704 O O . LYS A 1 85 ? 5.978 -4.924 -18.291 1.00 72.69 85 LYS A O 1
ATOM 709 N N . SER A 1 86 ? 6.453 -3.225 -19.689 1.00 74.88 86 SER A N 1
ATOM 710 C CA . SER A 1 86 ? 5.122 -2.621 -19.611 1.00 74.88 86 SER A CA 1
ATOM 711 C C . SER A 1 86 ? 4.069 -3.647 -20.045 1.00 74.88 86 SER A C 1
ATOM 713 O O . SER A 1 86 ? 4.324 -4.406 -20.985 1.00 74.88 86 SER A O 1
ATOM 715 N N . LYS A 1 87 ? 2.919 -3.631 -19.360 1.00 78.50 87 LYS A N 1
ATOM 716 C CA . LYS A 1 87 ? 1.782 -4.552 -19.522 1.00 78.50 87 LYS A CA 1
ATOM 717 C C . LYS A 1 87 ? 1.954 -5.956 -18.948 1.00 78.50 87 LYS A C 1
ATOM 719 O O . LYS A 1 87 ? 1.068 -6.766 -19.156 1.00 78.50 87 LYS A O 1
ATOM 724 N N . ALA A 1 88 ? 3.044 -6.230 -18.233 1.00 85.88 88 ALA A N 1
ATOM 725 C CA . ALA A 1 88 ? 3.118 -7.461 -17.461 1.00 85.88 88 ALA A CA 1
ATOM 726 C C . ALA A 1 88 ? 2.049 -7.469 -16.362 1.00 85.88 88 ALA A C 1
ATOM 728 O O . ALA A 1 88 ? 1.906 -6.479 -15.632 1.00 85.88 88 ALA A O 1
ATOM 729 N N . GLU A 1 89 ? 1.337 -8.582 -16.236 1.00 87.38 89 GLU A N 1
ATOM 730 C CA . GLU A 1 89 ? 0.213 -8.729 -15.314 1.00 87.38 89 GLU A CA 1
ATOM 731 C C . GLU A 1 89 ? 0.617 -9.534 -14.078 1.00 87.38 89 GLU A C 1
ATOM 733 O O . GLU A 1 89 ? 1.471 -10.422 -14.121 1.00 87.38 89 GLU A O 1
ATOM 738 N N . GLY A 1 90 ? 0.035 -9.179 -12.935 1.00 90.75 90 GLY A N 1
ATOM 739 C CA . GLY A 1 90 ? 0.278 -9.865 -11.677 1.00 90.75 90 GLY A CA 1
ATOM 740 C C . GLY A 1 90 ? -0.734 -9.460 -10.619 1.00 90.75 90 GLY A C 1
ATOM 741 O O . GLY A 1 90 ? -1.190 -8.316 -10.575 1.00 90.75 90 GLY A O 1
ATOM 742 N N . GLU A 1 91 ? -1.062 -10.401 -9.743 1.00 93.81 91 GLU A N 1
ATOM 743 C CA . GLU A 1 91 ? -2.077 -10.200 -8.715 1.00 93.81 91 GLU A CA 1
ATOM 744 C C . GLU A 1 91 ? -1.458 -9.645 -7.425 1.00 93.81 91 GLU A C 1
ATOM 746 O O . GLU A 1 91 ? -0.467 -10.150 -6.876 1.00 93.81 91 GLU A O 1
ATOM 751 N N . PHE A 1 92 ? -2.036 -8.549 -6.942 1.00 95.25 92 PHE A N 1
ATOM 752 C CA . PHE A 1 92 ? -1.642 -7.905 -5.697 1.00 95.25 92 PHE A CA 1
ATOM 753 C C . PHE A 1 92 ? -2.642 -8.255 -4.599 1.00 95.25 92 PHE A C 1
ATOM 755 O O . PHE A 1 92 ? -3.810 -7.881 -4.674 1.00 95.25 92 PHE A O 1
ATOM 762 N N . TYR A 1 93 ? -2.156 -8.902 -3.540 1.00 96.75 93 TYR A N 1
ATOM 763 C CA . TYR A 1 93 ? -2.961 -9.215 -2.364 1.00 96.75 93 TYR A CA 1
ATOM 764 C C . TYR A 1 93 ? -2.437 -8.485 -1.129 1.00 96.75 93 TYR A C 1
ATOM 766 O O . TYR A 1 93 ? -1.248 -8.554 -0.788 1.00 96.75 93 TYR A O 1
ATOM 774 N N . LEU A 1 94 ? -3.359 -7.833 -0.421 1.00 97.38 94 LEU A N 1
ATOM 775 C CA . LEU A 1 94 ? -3.134 -7.188 0.866 1.00 97.38 94 LEU A CA 1
A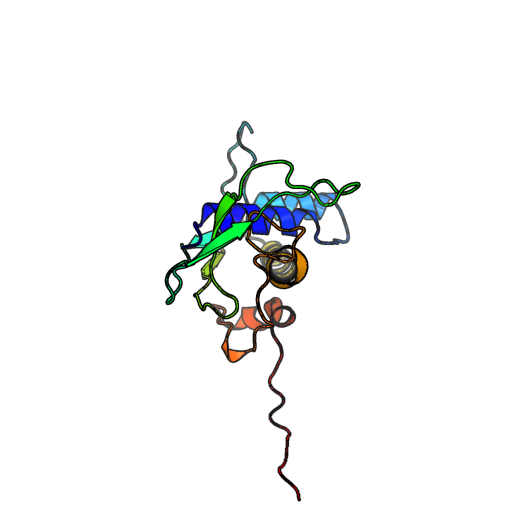TOM 776 C C . LEU A 1 94 ? -4.205 -7.657 1.848 1.00 97.38 94 LEU A C 1
ATOM 778 O O . LEU A 1 94 ? -5.396 -7.567 1.571 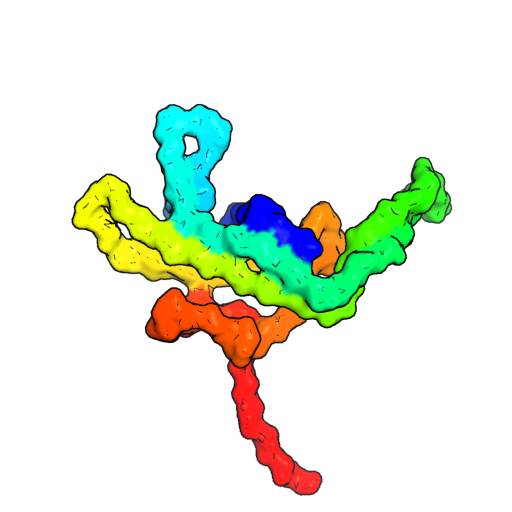1.00 97.38 94 LEU A O 1
ATOM 782 N N . LEU A 1 95 ? -3.771 -8.121 3.016 1.00 96.88 95 LEU A N 1
ATOM 783 C CA . LEU A 1 95 ? -4.649 -8.526 4.107 1.00 96.88 95 LEU A CA 1
ATOM 784 C C . LEU A 1 95 ? -4.555 -7.511 5.247 1.00 96.88 95 LEU A C 1
ATOM 786 O O . LEU A 1 95 ? -3.475 -7.286 5.795 1.00 96.88 95 LEU A O 1
ATOM 790 N N . TYR A 1 96 ? -5.690 -6.917 5.612 1.00 95.81 96 TYR A N 1
ATOM 791 C CA . TYR A 1 96 ? -5.827 -6.054 6.783 1.00 95.81 96 TYR A CA 1
ATOM 792 C C . TYR A 1 96 ? -6.422 -6.849 7.951 1.00 95.81 96 TYR A C 1
ATOM 794 O O . TYR A 1 96 ? -7.510 -7.409 7.838 1.00 95.81 96 TYR A O 1
ATOM 802 N N . ILE A 1 97 ? -5.715 -6.884 9.079 1.00 91.88 97 ILE A N 1
ATOM 803 C CA . ILE A 1 97 ? -6.141 -7.521 10.325 1.00 91.88 97 ILE A CA 1
ATOM 804 C C . ILE A 1 97 ? -6.117 -6.465 11.434 1.00 91.88 97 ILE A C 1
ATOM 806 O O . ILE A 1 97 ? -5.035 -6.077 11.891 1.00 91.88 97 ILE A O 1
ATOM 810 N N . PRO A 1 98 ? -7.282 -6.004 11.913 1.00 87.44 98 PRO A N 1
ATOM 811 C CA . PRO A 1 98 ? -7.325 -5.119 13.061 1.00 87.44 98 PRO A CA 1
ATOM 812 C C . PRO A 1 98 ? -6.982 -5.914 14.327 1.00 87.44 98 PRO A C 1
ATOM 814 O O . PRO A 1 98 ? -7.799 -6.679 14.832 1.00 87.44 98 PRO A O 1
ATOM 817 N N . TYR A 1 99 ? -5.762 -5.761 14.848 1.00 75.75 99 TYR A N 1
ATOM 818 C CA . TYR A 1 99 ? -5.386 -6.379 16.121 1.00 75.75 99 TYR A CA 1
ATOM 819 C C . TYR A 1 99 ? -6.131 -5.720 17.289 1.00 75.75 99 TYR A C 1
ATOM 821 O O . TYR A 1 99 ? -5.937 -4.520 17.519 1.00 75.75 99 TYR A O 1
ATOM 829 N N . PRO A 1 100 ? -6.905 -6.476 18.086 1.00 61.81 100 PRO A N 1
ATOM 830 C CA . PRO A 1 100 ? -7.395 -5.984 19.360 1.00 61.81 100 PRO A CA 1
ATOM 831 C C . PRO A 1 100 ? -6.235 -6.065 20.353 1.00 61.81 100 PRO A C 1
ATOM 833 O O . PRO A 1 100 ? -5.886 -7.155 20.802 1.00 61.81 100 PRO A O 1
ATOM 836 N N . LYS A 1 101 ? -5.575 -4.942 20.666 1.00 55.53 101 LYS A N 1
ATOM 837 C CA . LYS A 1 101 ? -4.543 -4.976 21.716 1.00 55.53 101 LYS A CA 1
ATOM 838 C C . LYS A 1 101 ? -5.144 -5.006 23.115 1.00 55.53 101 LYS A C 1
ATOM 840 O O . LYS A 1 101 ? -4.624 -5.736 23.938 1.00 55.53 101 LYS A O 1
ATOM 845 N N . GLU A 1 102 ? -6.278 -4.355 23.351 1.00 53.47 102 GLU A N 1
ATOM 846 C CA . GLU A 1 102 ? -6.989 -4.399 24.631 1.00 53.47 102 GLU A CA 1
ATOM 847 C C . GLU A 1 102 ? -8.446 -3.958 24.400 1.00 53.47 102 GLU A C 1
ATOM 849 O O . GLU A 1 102 ? -8.693 -2.800 24.096 1.00 53.47 102 GLU A O 1
ATOM 854 N N . LYS A 1 103 ? -9.384 -4.909 24.482 1.00 53.88 103 LYS A N 1
ATOM 855 C CA . LYS A 1 103 ? -10.854 -4.796 24.640 1.00 53.88 103 LYS A CA 1
ATOM 856 C C . LYS A 1 103 ? -11.727 -3.800 23.853 1.00 53.88 103 LYS A C 1
ATOM 858 O O . LYS A 1 103 ? -12.922 -4.042 23.865 1.00 53.88 103 LYS A O 1
ATOM 863 N N . ASP A 1 104 ? -11.225 -2.835 23.096 1.00 59.59 104 ASP A N 1
ATOM 864 C CA . ASP A 1 104 ? -12.065 -1.979 22.247 1.00 59.59 104 ASP A CA 1
ATOM 865 C C . ASP A 1 104 ? -11.420 -1.790 20.874 1.00 59.59 104 ASP A C 1
ATOM 867 O O . ASP A 1 104 ? -10.703 -0.821 20.612 1.00 59.59 104 ASP A O 1
ATOM 871 N N . LEU A 1 105 ? -11.680 -2.734 19.962 1.00 70.50 105 LEU A N 1
ATOM 872 C CA . LEU A 1 105 ? -11.526 -2.438 18.542 1.00 70.50 105 LEU A CA 1
ATOM 873 C C . LEU A 1 105 ? -12.531 -1.339 18.199 1.00 70.50 105 LEU A C 1
ATOM 875 O O . LEU A 1 105 ? -13.727 -1.590 18.081 1.00 70.50 105 LEU A O 1
ATOM 879 N N . ARG A 1 106 ? -12.046 -0.111 18.046 1.00 81.50 106 ARG A N 1
ATOM 880 C CA . ARG A 1 106 ? -12.896 1.016 17.675 1.00 81.50 106 ARG A CA 1
ATOM 881 C C . ARG A 1 106 ? -13.180 0.926 16.184 1.00 81.50 106 ARG A C 1
ATOM 883 O O . ARG A 1 106 ? -12.263 1.061 15.377 1.00 81.50 106 ARG A O 1
ATOM 890 N N . GLU A 1 107 ? -14.439 0.734 15.807 1.00 86.12 107 GLU A N 1
ATOM 891 C CA . GLU A 1 107 ? -14.837 0.714 14.393 1.00 86.12 107 GLU A CA 1
ATOM 892 C C . GLU A 1 107 ? -14.381 1.970 13.641 1.00 86.12 107 GLU A C 1
ATOM 894 O O . GLU A 1 107 ? -13.997 1.889 12.477 1.00 86.12 107 GLU A O 1
ATOM 899 N N . GLU A 1 108 ? -14.352 3.119 14.320 1.00 89.06 108 GLU A N 1
ATOM 900 C CA . GLU A 1 108 ? -13.841 4.370 13.757 1.00 89.06 108 GLU A CA 1
ATOM 901 C C . GLU A 1 108 ? -12.353 4.302 13.389 1.00 89.06 108 GLU A C 1
ATOM 903 O O . GLU A 1 108 ? -11.971 4.825 12.346 1.00 89.06 108 GLU A O 1
ATOM 908 N N . GLU A 1 109 ? -11.515 3.585 14.151 1.00 91.00 109 GLU A N 1
ATOM 909 C CA . GLU A 1 109 ? -10.119 3.366 13.747 1.00 91.00 109 GLU A CA 1
ATOM 910 C C . GLU A 1 109 ? -10.026 2.514 12.488 1.00 91.00 109 GLU A C 1
ATOM 912 O O . GLU A 1 109 ? -9.169 2.762 11.650 1.00 91.00 109 GLU A O 1
ATOM 917 N N . VAL A 1 110 ? -10.886 1.503 12.347 1.00 92.44 110 VAL A N 1
ATOM 918 C CA . VAL A 1 110 ? -10.906 0.661 11.145 1.00 92.44 110 VAL A CA 1
ATOM 919 C C . VAL A 1 110 ? -11.330 1.492 9.938 1.00 92.44 110 VAL A C 1
ATOM 921 O O . VAL A 1 110 ? -10.714 1.402 8.881 1.00 92.44 110 VAL A O 1
ATOM 924 N N . LYS A 1 111 ? -12.360 2.332 10.083 1.00 93.69 111 LYS A N 1
ATOM 925 C CA . LYS A 1 111 ? -12.798 3.245 9.017 1.00 93.69 111 LYS A CA 1
ATOM 926 C C . LYS A 1 111 ? -11.686 4.224 8.634 1.00 93.69 111 LYS A C 1
ATOM 928 O O . LYS A 1 111 ? -11.450 4.427 7.445 1.00 93.69 111 LYS A O 1
ATOM 933 N N . GLU A 1 112 ? -11.009 4.807 9.619 1.00 94.88 112 GLU A N 1
ATOM 934 C CA . GLU A 1 112 ? -9.885 5.724 9.415 1.00 94.88 112 GLU A CA 1
ATOM 935 C C . GLU A 1 112 ? -8.707 5.027 8.717 1.00 94.88 112 GLU A C 1
ATOM 937 O O . GLU A 1 112 ? -8.233 5.503 7.685 1.00 94.88 112 GLU A O 1
ATOM 942 N N . ASP A 1 113 ? -8.297 3.861 9.224 1.00 95.75 113 ASP A N 1
ATOM 943 C CA . ASP A 1 113 ? -7.224 3.039 8.663 1.00 95.75 113 ASP A CA 1
ATOM 944 C C . ASP A 1 113 ? -7.494 2.698 7.193 1.00 95.75 113 ASP A C 1
ATOM 946 O O . ASP A 1 113 ? -6.604 2.848 6.360 1.00 95.75 113 ASP A O 1
ATOM 950 N N . LEU A 1 114 ? -8.709 2.243 6.860 1.00 97.12 114 LEU A N 1
ATOM 951 C CA . LEU A 1 114 ? -9.057 1.824 5.499 1.00 97.12 114 LEU A CA 1
ATOM 952 C C . LEU A 1 114 ? -9.115 3.009 4.525 1.00 97.12 114 LEU A C 1
ATOM 954 O O . LEU A 1 114 ? -8.625 2.886 3.403 1.00 97.12 114 LEU A O 1
ATOM 958 N N . LYS A 1 115 ? -9.658 4.161 4.946 1.00 97.50 115 LYS A N 1
ATOM 959 C CA . LYS A 1 115 ? -9.656 5.390 4.131 1.00 97.50 115 LYS A CA 1
ATOM 960 C C . LYS A 1 115 ? -8.232 5.849 3.832 1.00 97.50 115 LYS A C 1
ATOM 962 O O . LYS A 1 115 ? -7.887 6.096 2.679 1.00 97.50 115 LYS A O 1
ATOM 967 N N . PHE A 1 116 ? -7.394 5.911 4.862 1.00 98.25 116 PHE A N 1
ATOM 968 C CA . PHE A 1 116 ? -5.993 6.285 4.716 1.00 98.25 116 PHE A CA 1
ATOM 969 C C . PHE A 1 116 ? -5.226 5.285 3.838 1.00 98.25 116 PHE A C 1
ATOM 971 O O . PHE A 1 116 ? -4.452 5.673 2.963 1.00 98.25 116 PHE A O 1
ATOM 978 N N . LEU A 1 117 ? -5.465 3.985 4.036 1.00 98.19 117 LEU A N 1
ATOM 979 C CA . LEU A 1 117 ? -4.863 2.915 3.246 1.00 98.19 117 LEU A CA 1
ATOM 980 C C . LEU A 1 117 ? -5.216 3.042 1.761 1.00 98.19 117 LEU A C 1
ATOM 982 O O . LEU A 1 117 ? -4.336 2.861 0.921 1.00 98.19 117 LEU A O 1
ATOM 986 N N . ALA A 1 118 ? -6.464 3.378 1.429 1.00 98.06 118 ALA A N 1
ATOM 987 C CA . ALA A 1 118 ? -6.876 3.604 0.049 1.00 98.06 118 ALA A CA 1
ATOM 988 C C . ALA A 1 118 ? -6.079 4.756 -0.597 1.00 98.06 118 ALA A C 1
ATOM 990 O O . ALA A 1 118 ? -5.576 4.596 -1.711 1.00 98.06 118 ALA A O 1
ATOM 991 N N . GLU A 1 119 ? -5.905 5.891 0.091 1.00 98.31 119 GLU A N 1
ATOM 992 C CA . GLU A 1 119 ? -5.116 7.022 -0.431 1.00 98.31 119 GLU A CA 1
ATOM 993 C C . GLU A 1 119 ? -3.631 6.659 -0.580 1.00 98.31 119 GLU A C 1
ATOM 995 O O . GLU A 1 119 ? -3.004 6.960 -1.601 1.00 98.31 119 GLU A O 1
ATOM 1000 N N . ALA A 1 120 ? -3.064 5.930 0.384 1.00 98.12 120 ALA A N 1
ATOM 1001 C CA . ALA A 1 120 ? -1.690 5.443 0.294 1.00 98.12 120 ALA A CA 1
ATOM 1002 C C . ALA A 1 120 ? -1.496 4.486 -0.898 1.00 98.12 120 ALA A C 1
ATOM 1004 O O . ALA A 1 120 ? -0.511 4.603 -1.632 1.00 98.12 120 ALA A O 1
ATOM 1005 N N . LEU A 1 121 ? -2.440 3.563 -1.123 1.00 97.75 121 LEU A N 1
ATOM 1006 C CA . LEU A 1 121 ? -2.429 2.644 -2.267 1.00 97.75 121 LEU A CA 1
ATOM 1007 C C . LEU A 1 121 ? -2.525 3.408 -3.588 1.00 97.75 121 LEU A C 1
ATOM 1009 O O . LEU A 1 121 ? -1.765 3.122 -4.509 1.00 97.75 121 LEU A O 1
ATOM 1013 N N . LYS A 1 122 ? -3.389 4.422 -3.671 1.00 96.62 122 LYS A N 1
ATOM 1014 C CA . LYS A 1 122 ? -3.528 5.287 -4.850 1.00 96.62 122 LYS A CA 1
ATOM 1015 C C . LYS A 1 122 ? -2.211 5.981 -5.195 1.00 96.62 122 LYS A C 1
ATOM 1017 O O . LYS A 1 122 ? -1.786 5.931 -6.348 1.00 96.62 122 LYS A O 1
ATOM 1022 N N . LEU A 1 123 ? -1.538 6.577 -4.209 1.00 95.69 123 LEU A N 1
ATOM 1023 C CA . LEU A 1 123 ? -0.228 7.208 -4.403 1.00 95.69 123 LEU A CA 1
ATOM 1024 C C . LEU A 1 123 ? 0.845 6.190 -4.805 1.00 95.69 123 LEU A C 1
ATOM 1026 O O . LEU A 1 123 ? 1.659 6.453 -5.695 1.00 95.69 123 LEU A O 1
ATOM 1030 N N . MET A 1 124 ? 0.858 5.015 -4.173 1.00 95.44 124 MET A N 1
ATOM 1031 C CA . MET A 1 124 ? 1.801 3.953 -4.517 1.00 95.44 124 MET A CA 1
ATOM 1032 C C . MET A 1 124 ? 1.595 3.471 -5.956 1.00 95.44 124 MET A C 1
ATOM 1034 O O . MET A 1 124 ? 2.567 3.362 -6.694 1.00 95.44 124 MET A O 1
ATOM 1038 N N . PHE A 1 125 ? 0.358 3.213 -6.372 1.00 94.12 125 PHE A N 1
ATOM 1039 C CA . PHE A 1 125 ? 0.047 2.672 -7.694 1.00 94.12 125 PHE A CA 1
ATOM 1040 C C . PHE A 1 125 ? 0.226 3.683 -8.823 1.00 94.12 125 PHE A C 1
ATOM 1042 O O . PHE A 1 125 ? 0.760 3.324 -9.872 1.00 94.12 125 PHE A O 1
ATOM 1049 N N . TYR A 1 126 ? -0.174 4.938 -8.612 1.00 93.19 126 TYR A N 1
ATOM 1050 C CA . TYR A 1 126 ? -0.321 5.903 -9.705 1.00 93.19 126 TYR A CA 1
ATOM 1051 C C . TYR A 1 126 ? 0.665 7.070 -9.666 1.00 93.19 126 TYR A C 1
ATOM 1053 O O . TYR A 1 126 ? 0.677 7.881 -10.589 1.00 93.19 126 TYR A O 1
ATOM 1061 N N . THR A 1 127 ? 1.491 7.187 -8.624 1.00 90.81 127 THR A N 1
ATOM 1062 C CA . THR A 1 127 ? 2.427 8.315 -8.487 1.00 90.81 127 THR A CA 1
ATOM 1063 C C . THR A 1 127 ? 3.856 7.857 -8.237 1.00 90.81 127 THR A C 1
ATOM 1065 O O . THR A 1 127 ? 4.760 8.251 -8.970 1.00 90.81 127 THR A O 1
ATOM 1068 N N . TYR A 1 128 ? 4.087 7.028 -7.216 1.00 90.38 128 TYR A N 1
ATOM 1069 C CA . TYR A 1 128 ? 5.449 6.684 -6.786 1.00 90.38 128 TYR A CA 1
ATOM 1070 C C . TYR A 1 128 ? 5.950 5.333 -7.289 1.00 90.38 128 TYR A C 1
ATOM 1072 O O . TYR A 1 128 ? 7.163 5.132 -7.386 1.00 90.38 128 TYR A O 1
ATOM 1080 N N . GLY A 1 129 ? 5.035 4.416 -7.579 1.00 89.56 129 GLY A N 1
ATOM 1081 C CA . GLY A 1 129 ? 5.337 3.061 -8.001 1.00 89.56 129 GLY A CA 1
ATOM 1082 C C . GLY A 1 129 ? 5.979 2.180 -6.923 1.00 89.56 129 GLY A C 1
ATOM 1083 O O . GLY A 1 129 ? 6.368 2.616 -5.830 1.00 89.56 129 GLY A O 1
ATOM 1084 N N . PHE A 1 130 ? 6.136 0.902 -7.266 1.00 87.88 130 PHE A N 1
ATOM 1085 C CA . PHE A 1 130 ? 6.729 -0.133 -6.410 1.00 87.88 130 PHE A CA 1
ATOM 1086 C C . PHE A 1 130 ? 8.114 -0.617 -6.885 1.00 87.88 130 PHE A C 1
ATOM 1088 O O . PHE A 1 130 ? 8.534 -1.731 -6.574 1.00 87.88 130 PHE A O 1
ATOM 1095 N N . SER A 1 131 ? 8.840 0.217 -7.642 1.00 83.06 131 SER A N 1
ATOM 1096 C CA . SER A 1 131 ? 10.182 -0.103 -8.151 1.00 83.06 131 SER A CA 1
ATOM 1097 C C . SER A 1 131 ? 11.303 0.682 -7.465 1.00 83.06 131 SER A C 1
ATOM 1099 O O . SER A 1 131 ? 11.107 1.779 -6.941 1.00 83.06 131 SER A O 1
ATOM 1101 N N . ALA A 1 132 ? 12.536 0.179 -7.568 1.00 70.25 132 ALA A N 1
ATOM 1102 C CA . ALA A 1 132 ? 13.724 0.884 -7.086 1.00 70.25 132 ALA A CA 1
ATOM 1103 C C . ALA A 1 132 ? 13.981 2.235 -7.798 1.00 70.25 132 ALA A C 1
ATOM 1105 O O . ALA A 1 132 ? 14.640 3.104 -7.230 1.00 70.25 132 ALA A O 1
ATOM 1106 N N . LYS A 1 133 ? 13.457 2.444 -9.017 1.00 67.50 133 LYS A N 1
ATOM 1107 C CA . LYS A 1 133 ? 13.709 3.633 -9.857 1.00 67.50 133 LYS A CA 1
ATOM 1108 C C . LYS A 1 133 ? 12.479 4.537 -9.981 1.00 67.50 133 LYS A C 1
ATOM 1110 O O . LYS A 1 133 ? 12.023 4.861 -11.076 1.00 67.50 133 LYS A O 1
ATOM 1115 N N . LYS A 1 134 ? 11.973 4.987 -8.831 1.00 63.50 134 LYS A N 1
ATOM 1116 C CA . LYS A 1 134 ? 10.755 5.812 -8.707 1.00 63.50 134 LYS A CA 1
ATOM 1117 C C . LYS A 1 134 ? 10.794 7.105 -9.541 1.00 63.50 134 LYS A C 1
ATOM 1119 O O . LYS A 1 134 ? 9.787 7.504 -10.106 1.00 63.50 134 LYS A O 1
ATOM 1124 N N . THR A 1 135 ? 11.961 7.745 -9.670 1.00 57.94 135 THR A N 1
ATOM 1125 C CA . THR A 1 135 ? 12.133 9.028 -10.388 1.00 57.94 135 THR A CA 1
ATOM 1126 C C . THR A 1 135 ? 12.122 8.912 -11.915 1.00 57.94 135 THR A C 1
ATOM 1128 O O . THR A 1 135 ? 12.103 9.933 -12.595 1.00 57.94 135 THR A O 1
ATOM 1131 N N . SER A 1 136 ? 12.130 7.696 -12.466 1.00 59.59 136 SER A N 1
ATOM 1132 C CA . SER A 1 136 ? 12.087 7.450 -13.915 1.00 59.59 136 SER A CA 1
ATOM 1133 C C . SER A 1 136 ? 10.745 6.871 -14.380 1.00 59.59 136 SER A C 1
ATOM 1135 O O . SER A 1 136 ? 10.672 6.345 -15.484 1.00 59.59 136 SER A O 1
ATOM 1137 N N . GLY A 1 137 ? 9.701 6.931 -13.542 1.00 63.19 137 GLY A N 1
ATOM 1138 C CA . GLY A 1 137 ? 8.362 6.422 -13.871 1.00 63.19 137 GLY A CA 1
ATOM 1139 C C . GLY A 1 137 ? 8.229 4.895 -13.821 1.00 63.19 137 GLY A C 1
ATOM 1140 O O . GLY A 1 137 ? 7.237 4.351 -14.292 1.00 63.19 137 GLY A O 1
ATOM 1141 N N . PHE A 1 138 ? 9.211 4.181 -13.261 1.00 71.50 138 PHE A N 1
ATOM 1142 C CA . PHE A 1 138 ? 9.167 2.721 -13.179 1.00 71.50 138 PHE A CA 1
ATOM 1143 C C . PHE A 1 138 ? 8.277 2.247 -12.025 1.00 71.50 138 PHE A C 1
ATOM 1145 O O . PHE A 1 138 ? 8.416 2.703 -10.886 1.00 71.50 138 PHE A O 1
ATOM 1152 N N . GLY A 1 139 ? 7.457 1.230 -12.293 1.00 78.25 139 GLY A N 1
ATOM 1153 C CA . GLY A 1 139 ? 6.656 0.534 -11.283 1.00 78.25 139 GLY A CA 1
ATOM 1154 C C . GLY A 1 139 ? 5.332 1.207 -10.931 1.00 78.25 139 GLY A C 1
ATOM 1155 O O . GLY A 1 139 ? 4.751 0.833 -9.919 1.00 78.25 139 GLY A O 1
ATOM 1156 N N . VAL A 1 140 ? 4.873 2.193 -11.708 1.00 88.06 140 VAL A N 1
ATOM 1157 C CA . VAL A 1 140 ? 3.458 2.602 -11.696 1.00 88.06 140 VAL A CA 1
ATOM 1158 C C . VAL A 1 140 ? 2.635 1.607 -12.511 1.00 88.06 140 VAL A C 1
ATOM 1160 O O . VAL A 1 140 ? 3.167 0.976 -13.428 1.00 88.06 140 VAL A O 1
ATOM 1163 N N . ILE A 1 141 ? 1.357 1.463 -12.175 1.00 90.25 141 ILE A N 1
ATOM 1164 C CA . ILE A 1 141 ? 0.438 0.565 -12.885 1.00 90.25 141 ILE A CA 1
ATOM 1165 C C . ILE A 1 141 ? -0.549 1.350 -13.747 1.00 90.25 141 ILE A C 1
ATOM 1167 O O . ILE A 1 141 ? -0.783 2.541 -13.527 1.00 90.25 141 ILE A O 1
ATOM 1171 N N . GLU A 1 142 ? -1.143 0.666 -14.722 1.00 90.00 142 GLU A N 1
ATOM 1172 C CA . GLU A 1 142 ? -2.282 1.203 -15.463 1.00 90.00 142 GLU A CA 1
ATOM 1173 C C . GLU A 1 142 ? -3.488 1.403 -14.537 1.00 90.00 142 GLU A C 1
ATOM 1175 O O . GLU A 1 142 ? -3.615 0.756 -13.494 1.00 90.00 142 GLU A O 1
ATOM 1180 N N . LYS A 1 143 ? -4.377 2.333 -14.901 1.00 91.38 143 LYS A N 1
ATOM 1181 C CA . LYS A 1 143 ? -5.560 2.625 -14.090 1.00 91.38 143 LYS A CA 1
ATOM 1182 C C . LYS A 1 143 ? -6.450 1.383 -14.024 1.00 91.38 143 LYS A C 1
ATOM 1184 O O . LYS A 1 143 ? -6.933 0.917 -15.052 1.00 91.38 143 LYS A O 1
ATOM 1189 N N . LEU A 1 144 ? -6.681 0.893 -12.809 1.00 93.56 144 LEU A N 1
ATOM 1190 C CA . LEU A 1 144 ? -7.532 -0.268 -12.570 1.00 93.56 144 LEU A CA 1
ATOM 1191 C C . LEU A 1 144 ? -8.983 0.036 -12.960 1.00 93.56 144 LEU A C 1
ATOM 1193 O O . LEU A 1 144 ? -9.488 1.137 -12.713 1.00 93.56 144 LEU A O 1
ATOM 1197 N N . LYS A 1 145 ? -9.663 -0.951 -13.541 1.00 94.44 145 LYS A N 1
ATOM 1198 C CA . LYS A 1 145 ? -11.122 -0.953 -13.689 1.00 94.44 145 LYS A CA 1
ATOM 1199 C C . LYS A 1 145 ? -11.749 -1.576 -12.449 1.00 94.44 145 LYS A C 1
ATOM 1201 O O . LYS A 1 145 ? -11.075 -2.274 -11.695 1.00 94.44 145 LYS A O 1
ATOM 1206 N N . GLU A 1 146 ? -13.038 -1.333 -12.240 1.00 93.00 146 GLU A N 1
ATOM 1207 C CA . GLU A 1 146 ? -13.759 -1.902 -11.098 1.00 93.00 146 GLU A CA 1
ATOM 1208 C C . GLU A 1 146 ? -13.636 -3.431 -11.008 1.00 93.00 146 GLU A C 1
ATOM 1210 O O . GLU A 1 146 ? -13.409 -3.956 -9.920 1.00 93.00 146 GLU A O 1
ATOM 1215 N N . ASP A 1 147 ? -13.702 -4.125 -12.146 1.00 92.69 147 ASP A N 1
ATOM 1216 C CA . ASP A 1 147 ? -13.598 -5.590 -12.217 1.00 92.69 147 ASP A CA 1
ATOM 1217 C C . ASP A 1 147 ? -12.192 -6.118 -11.885 1.00 92.69 147 ASP A C 1
ATOM 1219 O O . ASP A 1 147 ? -12.009 -7.314 -11.689 1.00 92.69 147 ASP A O 1
ATOM 1223 N N . ASN A 1 148 ? -11.186 -5.239 -11.806 1.00 92.81 148 ASN A N 1
ATOM 1224 C CA . ASN A 1 148 ? -9.829 -5.605 -11.401 1.00 92.81 148 ASN A CA 1
ATOM 1225 C C . ASN A 1 148 ? -9.615 -5.515 -9.883 1.00 92.81 148 ASN A C 1
ATOM 1227 O O . ASN A 1 148 ? -8.505 -5.776 -9.421 1.00 92.81 148 ASN A O 1
ATOM 1231 N N . ILE A 1 149 ? -10.624 -5.091 -9.111 1.00 94.19 149 ILE A N 1
ATOM 1232 C CA . ILE A 1 149 ? -10.508 -4.933 -7.659 1.00 94.19 149 ILE A CA 1
ATOM 1233 C C . ILE A 1 149 ? -11.568 -5.758 -6.940 1.00 94.19 149 ILE A C 1
ATOM 1235 O O . ILE A 1 149 ? -12.770 -5.502 -7.025 1.00 94.19 149 ILE A O 1
ATOM 1239 N N . GLU A 1 150 ? -11.078 -6.673 -6.114 1.00 96.12 150 GLU A N 1
ATOM 1240 C CA . GLU A 1 150 ? -11.875 -7.461 -5.190 1.00 96.12 150 GLU A CA 1
ATOM 1241 C C . GLU A 1 150 ? -11.565 -7.037 -3.746 1.00 96.12 150 GLU A C 1
ATOM 1243 O O . GLU A 1 150 ? -10.406 -6.938 -3.342 1.00 96.12 150 GLU A O 1
ATOM 1248 N N . VAL A 1 151 ? -12.607 -6.741 -2.963 1.00 96.44 151 VAL A N 1
ATOM 1249 C CA . VAL A 1 151 ? -12.487 -6.350 -1.551 1.00 96.44 151 VAL A CA 1
ATOM 1250 C C . VAL A 1 151 ? -13.415 -7.223 -0.726 1.00 96.44 151 VAL A C 1
ATOM 1252 O O . VAL A 1 151 ? -14.614 -7.271 -0.994 1.00 96.44 151 VAL A O 1
ATOM 1255 N N . HIS A 1 152 ? -12.860 -7.861 0.305 1.00 95.00 152 HIS A N 1
ATOM 1256 C CA . HIS A 1 152 ? -13.608 -8.686 1.250 1.00 95.00 152 HIS A CA 1
ATOM 1257 C C . HIS A 1 152 ? -13.429 -8.183 2.688 1.00 95.00 152 HIS A C 1
ATOM 1259 O O . HIS A 1 152 ? -12.287 -8.010 3.123 1.00 95.00 152 HIS A O 1
ATOM 1265 N N . PRO A 1 153 ? -14.522 -7.980 3.449 1.00 92.81 153 PRO A N 1
ATOM 1266 C CA . PRO A 1 153 ? -15.923 -8.103 3.031 1.00 92.81 153 PRO A CA 1
ATOM 1267 C C . PRO A 1 153 ? -16.358 -6.984 2.059 1.00 92.81 153 PRO A C 1
ATOM 1269 O O . PRO A 1 153 ? -15.802 -5.883 2.057 1.00 92.81 153 PRO A O 1
ATOM 1272 N N . GLY A 1 154 ? -17.339 -7.287 1.201 1.00 92.12 154 GLY A N 1
ATOM 1273 C CA . GLY A 1 154 ? -17.734 -6.430 0.072 1.00 92.12 154 GLY A CA 1
ATOM 1274 C C . GLY A 1 154 ? -18.321 -5.067 0.458 1.00 92.12 154 GLY A C 1
ATOM 1275 O O . GLY A 1 154 ? -18.216 -4.117 -0.314 1.00 92.12 154 GLY A O 1
ATOM 1276 N N . ASP A 1 155 ? -18.855 -4.924 1.672 1.00 91.56 155 ASP A N 1
ATOM 1277 C CA . ASP A 1 155 ? -19.342 -3.654 2.234 1.00 91.56 155 ASP A CA 1
ATOM 1278 C C . ASP A 1 155 ? -18.229 -2.601 2.391 1.00 91.56 155 ASP A C 1
ATOM 1280 O O . ASP A 1 155 ? -18.506 -1.412 2.540 1.00 91.56 155 ASP A O 1
ATOM 1284 N N . LYS A 1 156 ? -16.955 -3.010 2.325 1.00 93.12 156 LYS A N 1
ATOM 1285 C CA . LYS A 1 156 ? -15.799 -2.103 2.350 1.00 93.12 156 LYS A CA 1
ATOM 1286 C C . LYS A 1 156 ? -15.307 -1.689 0.965 1.00 93.12 156 LYS A C 1
ATOM 1288 O O . LYS A 1 156 ? -14.421 -0.837 0.890 1.00 93.12 156 LYS A O 1
ATOM 1293 N N . LYS A 1 157 ? -15.868 -2.226 -0.127 1.00 94.44 157 LYS A N 1
ATOM 1294 C CA . LYS A 1 157 ? -15.410 -1.948 -1.502 1.00 94.44 157 LYS A CA 1
ATOM 1295 C C . LYS A 1 157 ? -15.470 -0.459 -1.855 1.00 94.44 157 LYS A C 1
ATOM 1297 O O . LYS A 1 157 ? -14.556 0.047 -2.505 1.00 94.44 157 LYS A O 1
ATOM 1302 N N . ASP A 1 158 ? -16.486 0.257 -1.377 1.00 94.50 158 ASP A N 1
ATOM 1303 C CA . ASP A 1 158 ? -16.667 1.685 -1.671 1.00 94.50 158 ASP A CA 1
ATOM 1304 C C . ASP A 1 158 ? -15.528 2.565 -1.140 1.00 94.50 158 ASP A C 1
ATOM 1306 O O . ASP A 1 158 ? -15.174 3.559 -1.779 1.00 94.50 158 ASP A O 1
ATOM 1310 N N . VAL A 1 159 ? -14.883 2.175 -0.033 1.00 96.38 159 VAL A N 1
ATOM 1311 C CA . VAL A 1 159 ? -13.713 2.889 0.515 1.00 96.38 159 VAL A CA 1
ATOM 1312 C C . VAL A 1 159 ? -12.557 2.905 -0.489 1.00 96.38 159 VAL A C 1
ATOM 1314 O O . VAL A 1 159 ? -11.810 3.876 -0.572 1.00 96.38 159 VAL A O 1
ATOM 1317 N N . PHE A 1 160 ? -12.441 1.853 -1.300 1.00 96.44 160 PHE A N 1
ATOM 1318 C CA . PHE A 1 160 ? -11.386 1.685 -2.295 1.00 96.44 160 PHE A CA 1
ATOM 1319 C C . PHE A 1 160 ? -11.799 2.140 -3.701 1.00 96.44 160 PHE A C 1
ATOM 1321 O O . PHE A 1 160 ? -11.033 1.963 -4.647 1.00 96.44 160 PHE A O 1
ATOM 1328 N N . SER A 1 161 ? -12.965 2.780 -3.855 1.00 95.31 161 SER A N 1
ATOM 1329 C CA . SER A 1 161 ? -13.450 3.301 -5.144 1.00 95.31 161 SER A CA 1
ATOM 1330 C C . SER A 1 161 ? -12.491 4.283 -5.818 1.00 95.31 161 SER A C 1
ATOM 1332 O O . SER A 1 161 ? -12.416 4.334 -7.041 1.00 95.31 161 SER A O 1
ATOM 1334 N N . ILE A 1 162 ? -11.670 4.996 -5.043 1.00 95.25 162 ILE A N 1
ATOM 1335 C CA . ILE A 1 162 ? -10.640 5.907 -5.565 1.00 95.25 162 ILE A CA 1
ATOM 1336 C C . ILE A 1 162 ? -9.543 5.195 -6.377 1.00 95.25 162 ILE A C 1
ATOM 1338 O O . ILE A 1 162 ? -8.817 5.828 -7.158 1.00 95.25 162 ILE A O 1
ATOM 1342 N N . LEU A 1 163 ? -9.397 3.879 -6.195 1.00 94.81 163 LEU A N 1
ATOM 1343 C CA . LEU A 1 163 ? -8.387 3.085 -6.880 1.00 94.81 163 LEU A CA 1
ATOM 1344 C C . LEU A 1 163 ? -8.779 2.770 -8.319 1.00 94.81 163 LEU A C 1
ATOM 1346 O O . LEU A 1 163 ? -7.874 2.653 -9.140 1.00 94.81 163 LEU A O 1
ATOM 1350 N N . TYR A 1 164 ? -10.066 2.719 -8.660 1.00 93.94 164 TYR A N 1
ATOM 1351 C CA . TYR A 1 164 ? -10.524 2.244 -9.964 1.00 93.94 164 TYR A CA 1
ATOM 1352 C C . TYR A 1 164 ? -11.456 3.219 -10.681 1.00 93.94 164 TYR A C 1
ATOM 1354 O O . TYR A 1 164 ? -11.981 4.167 -10.102 1.00 93.94 164 TYR A O 1
ATOM 1362 N N . THR A 1 165 ? -11.641 3.007 -11.980 1.00 90.88 165 THR A N 1
ATOM 1363 C CA . THR A 1 165 ? -12.696 3.658 -12.760 1.00 90.88 165 THR A CA 1
ATOM 1364 C C . THR A 1 165 ? -13.896 2.730 -12.903 1.00 90.88 165 THR A C 1
ATOM 1366 O O . THR A 1 165 ? -13.754 1.529 -13.143 1.00 90.88 165 THR A O 1
ATOM 1369 N N . ARG A 1 166 ? -15.100 3.294 -12.762 1.00 84.38 166 ARG A N 1
ATOM 1370 C CA . ARG A 1 166 ? -16.340 2.589 -13.098 1.00 84.38 166 ARG A CA 1
ATOM 1371 C C . ARG A 1 166 ? -16.486 2.566 -14.612 1.00 84.38 166 ARG A C 1
ATOM 1373 O O . ARG A 1 166 ? -16.340 3.604 -15.263 1.00 84.38 166 ARG A O 1
ATOM 1380 N N . VAL A 1 167 ? -16.756 1.396 -15.178 1.00 67.88 167 VAL A N 1
ATOM 1381 C CA . VAL A 1 167 ? -17.056 1.288 -16.606 1.00 67.88 167 VAL A CA 1
ATOM 1382 C C . VAL A 1 167 ? -18.478 1.812 -16.810 1.00 67.88 167 VAL A C 1
ATOM 1384 O O . VAL A 1 167 ? -19.449 1.175 -16.412 1.00 67.88 167 VAL A O 1
ATOM 1387 N N . ASN A 1 168 ? -18.620 3.000 -17.402 1.00 55.91 168 ASN A N 1
ATOM 1388 C CA . ASN A 1 168 ? -19.923 3.466 -17.873 1.00 55.91 168 ASN A CA 1
ATOM 1389 C C . ASN A 1 168 ? -20.302 2.639 -19.107 1.00 55.91 168 ASN A C 1
ATOM 1391 O O . ASN A 1 168 ? -19.845 2.934 -20.207 1.00 55.91 168 ASN A O 1
ATOM 1395 N N . ASN A 1 169 ? -21.182 1.651 -18.951 1.00 51.28 169 ASN A N 1
ATOM 1396 C CA . ASN A 1 169 ? -21.741 0.880 -20.071 1.00 51.28 169 ASN A CA 1
ATOM 1397 C C . ASN A 1 169 ? -22.736 1.681 -20.947 1.00 51.28 169 ASN A C 1
ATOM 1399 O O . ASN A 1 169 ? -23.484 1.099 -21.723 1.00 51.28 169 ASN A O 1
ATOM 1403 N N . ASN A 1 170 ? -22.735 3.018 -20.880 1.00 45.31 170 ASN A N 1
ATOM 1404 C CA . ASN A 1 170 ? -23.630 3.883 -21.655 1.00 45.31 170 ASN A CA 1
ATOM 1405 C C . ASN A 1 170 ? -22.993 4.378 -22.963 1.00 45.31 170 ASN A C 1
ATOM 1407 O O . ASN A 1 170 ? -23.039 5.570 -23.265 1.00 45.31 170 ASN A O 1
ATOM 1411 N N . VAL A 1 171 ? -22.424 3.478 -23.766 1.00 46.09 171 VAL A N 1
ATOM 1412 C CA . VAL A 1 171 ? -22.242 3.760 -25.196 1.00 46.09 171 VAL A CA 1
ATOM 1413 C C . VAL A 1 171 ? -23.302 2.967 -25.942 1.00 46.09 171 VAL A C 1
ATOM 1415 O O . VAL A 1 171 ? -23.069 1.851 -26.396 1.00 46.09 171 VAL A O 1
ATOM 1418 N N . ASN A 1 172 ? -24.495 3.557 -26.042 1.00 43.50 172 ASN A N 1
ATOM 1419 C CA . ASN A 1 172 ? -25.457 3.161 -27.060 1.00 43.50 172 ASN A CA 1
ATOM 1420 C C . ASN A 1 172 ? -24.758 3.295 -28.418 1.00 43.50 172 ASN A C 1
ATOM 1422 O O . ASN A 1 172 ? -24.392 4.397 -28.828 1.00 43.50 172 ASN A O 1
ATOM 1426 N N . HIS A 1 173 ? -24.554 2.175 -29.109 1.00 49.59 173 HIS A N 1
ATOM 1427 C CA . HIS A 1 173 ? -24.315 2.198 -30.544 1.00 49.59 173 HIS A CA 1
ATOM 1428 C C . HIS A 1 173 ? -25.589 2.685 -31.237 1.00 49.59 173 HIS A C 1
ATOM 1430 O O . HIS A 1 173 ? -26.535 1.941 -31.471 1.00 49.59 173 HIS A O 1
ATOM 1436 N N . SER A 1 174 ? -25.586 3.977 -31.517 1.00 45.47 174 SER A N 1
ATOM 1437 C CA . SER A 1 174 ? -26.456 4.694 -32.442 1.00 45.47 174 SER A CA 1
ATOM 1438 C C . SER A 1 174 ? -25.517 5.726 -33.069 1.00 45.47 174 SER A C 1
ATOM 1440 O O . SER A 1 174 ? -24.975 6.542 -32.328 1.00 45.47 174 SER A O 1
ATOM 1442 N N . VAL A 1 175 ? -25.172 5.697 -34.354 1.00 40.66 175 VAL A N 1
ATOM 1443 C CA . VAL A 1 175 ? -25.875 5.285 -35.579 1.00 40.66 175 VAL A CA 1
ATOM 1444 C C . VAL A 1 175 ? -24.842 4.768 -36.579 1.00 40.66 175 VAL A C 1
ATOM 1446 O O . VAL A 1 175 ? -23.708 5.300 -36.549 1.00 40.66 175 VAL A O 1
#

Secondary structure (DSSP, 8-state):
-B-HHHHHHHHHHHHTT---S-HHHHHHHHHHHHB--TT-SS-PBPSEEE-PBPBSSPPEEEEE--B-TTT--BSSS-EEEEEPPTT--B---EEE----SSS---HHHHHHHHHHHHHHHHHIIIII-SSTTGGGTTT--PPEEGGG---SSGGGGGGGGGGEE----------